Protein AF-A0A4Y7R8T6-F1 (afdb_monomer_lite)

Structure (mmCIF, N/CA/C/O backbone):
data_AF-A0A4Y7R8T6-F1
#
_entry.id   AF-A0A4Y7R8T6-F1
#
loop_
_atom_site.group_PDB
_atom_site.id
_atom_site.type_symbol
_atom_site.label_atom_id
_atom_site.label_alt_id
_atom_site.label_comp_id
_atom_site.label_asym_id
_atom_site.label_entity_id
_atom_site.label_seq_id
_atom_site.pdbx_PDB_ins_code
_atom_site.Cartn_x
_atom_site.Cartn_y
_atom_site.Cartn_z
_atom_site.occupancy
_atom_site.B_iso_or_equiv
_atom_site.auth_seq_id
_atom_site.auth_comp_id
_atom_site.auth_asym_id
_atom_site.auth_atom_id
_atom_site.pdbx_PDB_model_num
ATOM 1 N N . MET A 1 1 ? -15.861 9.115 8.436 1.00 82.81 1 MET A N 1
ATOM 2 C CA . MET A 1 1 ? -16.192 9.017 7.001 1.00 82.81 1 MET A CA 1
ATOM 3 C C . MET A 1 1 ? -15.462 7.809 6.440 1.00 82.81 1 MET A C 1
ATOM 5 O O . MET A 1 1 ? -14.318 7.620 6.826 1.00 82.81 1 MET A O 1
ATOM 9 N N . HIS A 1 2 ? -16.100 6.98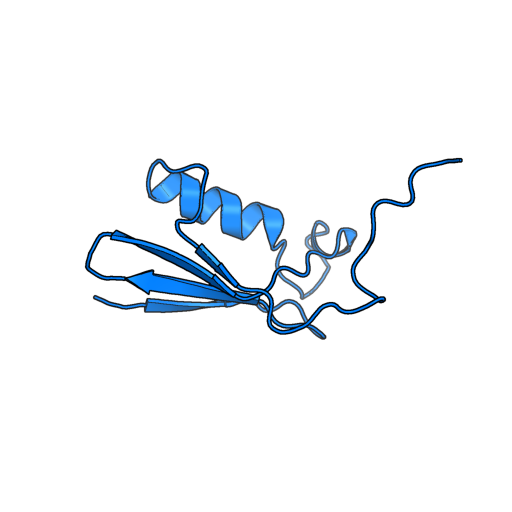8 5.605 1.00 94.94 2 HIS A N 1
ATOM 10 C CA . HIS A 1 2 ? -15.399 5.910 4.896 1.00 94.94 2 HIS A CA 1
ATOM 11 C C . HIS A 1 2 ? -14.695 6.494 3.670 1.00 94.94 2 HIS A C 1
ATOM 13 O O . HIS A 1 2 ? -15.269 7.359 3.004 1.00 94.94 2 HIS A O 1
ATOM 19 N N . LYS A 1 3 ? -13.474 6.048 3.379 1.00 96.62 3 LYS A N 1
ATOM 20 C CA . LYS A 1 3 ? -12.690 6.526 2.235 1.00 96.62 3 LYS A CA 1
ATOM 21 C C . LYS A 1 3 ? -12.073 5.344 1.505 1.00 96.62 3 LYS A C 1
ATOM 23 O O . LYS A 1 3 ? -11.562 4.429 2.136 1.00 96.62 3 LYS A O 1
ATOM 28 N N . ILE A 1 4 ? -12.111 5.394 0.178 1.00 97.69 4 ILE A N 1
ATOM 29 C CA . ILE A 1 4 ? -11.369 4.476 -0.684 1.00 97.69 4 ILE A CA 1
ATOM 30 C C . ILE A 1 4 ? -10.309 5.302 -1.406 1.00 97.69 4 ILE A C 1
ATOM 32 O O . ILE A 1 4 ? -10.626 6.339 -1.990 1.00 97.69 4 ILE A O 1
ATOM 36 N N . THR A 1 5 ? -9.058 4.860 -1.336 1.00 97.75 5 THR A N 1
ATOM 37 C CA . THR A 1 5 ? -7.918 5.494 -2.005 1.00 97.75 5 THR A CA 1
ATOM 38 C C . THR A 1 5 ? -7.372 4.534 -3.052 1.00 97.75 5 THR A C 1
ATOM 40 O O . THR A 1 5 ? -6.982 3.421 -2.710 1.00 97.75 5 THR A O 1
ATOM 43 N N . PHE A 1 6 ? -7.350 4.962 -4.313 1.00 97.00 6 PHE A N 1
ATOM 44 C CA . PHE A 1 6 ? -6.734 4.222 -5.415 1.00 97.00 6 PHE A CA 1
ATOM 45 C C . PHE A 1 6 ? -5.332 4.763 -5.674 1.00 97.00 6 PHE A C 1
ATOM 47 O O . PHE A 1 6 ? -5.153 5.980 -5.764 1.00 97.00 6 PHE A O 1
ATOM 54 N N . TYR A 1 7 ? -4.359 3.866 -5.815 1.00 96.62 7 TYR A N 1
ATOM 55 C CA . TYR A 1 7 ? -2.971 4.238 -6.059 1.00 96.62 7 TYR A CA 1
ATOM 56 C C . TYR A 1 7 ? -2.636 4.109 -7.552 1.00 96.62 7 TYR A C 1
ATOM 58 O O . TYR A 1 7 ? -2.831 3.038 -8.130 1.00 96.62 7 TYR A O 1
ATOM 66 N N . PRO A 1 8 ? -2.134 5.170 -8.211 1.00 94.69 8 PRO A N 1
ATOM 67 C CA . PRO A 1 8 ? -1.797 5.121 -9.629 1.00 94.69 8 PRO A CA 1
ATOM 68 C C . PRO A 1 8 ? -0.475 4.370 -9.842 1.00 94.69 8 PRO A C 1
ATOM 70 O O . PRO A 1 8 ? 0.598 4.967 -9.863 1.00 94.69 8 PRO A O 1
ATOM 73 N N . ILE A 1 9 ? -0.552 3.050 -10.009 1.00 93.69 9 ILE A N 1
ATOM 74 C CA . ILE A 1 9 ? 0.620 2.167 -10.178 1.00 93.69 9 ILE A CA 1
ATOM 75 C C . ILE A 1 9 ? 0.780 1.614 -11.603 1.00 93.69 9 ILE A C 1
ATOM 77 O O . ILE A 1 9 ? 1.677 0.819 -11.880 1.00 93.69 9 ILE A O 1
ATOM 81 N N . GLY A 1 10 ? -0.053 2.071 -12.541 1.00 90.12 10 GLY A N 1
ATOM 82 C CA . GLY A 1 10 ? -0.027 1.626 -13.933 1.00 90.12 10 GLY A CA 1
ATOM 83 C C . GLY A 1 10 ? -0.761 0.299 -14.122 1.00 90.12 10 GLY A C 1
ATOM 84 O O . GLY A 1 10 ? -1.959 0.227 -13.874 1.00 90.12 10 GLY A O 1
ATOM 85 N N . ASN A 1 11 ? -0.062 -0.729 -14.611 1.00 85.44 11 ASN A N 1
ATOM 86 C CA . ASN A 1 11 ? -0.637 -2.053 -14.862 1.00 85.44 11 ASN A CA 1
ATOM 87 C C . ASN A 1 11 ? -0.535 -2.944 -13.619 1.00 85.44 11 ASN A C 1
ATOM 89 O O . ASN A 1 11 ? 0.392 -3.742 -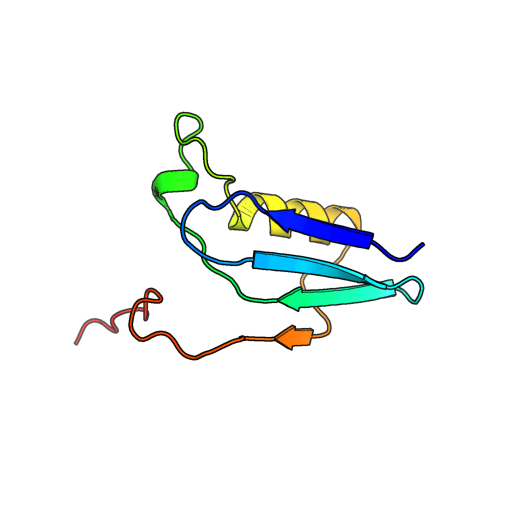13.529 1.00 85.44 11 ASN A O 1
ATOM 93 N N . ALA A 1 12 ? -1.456 -2.760 -12.679 1.00 89.50 12 ALA A N 1
ATOM 94 C CA . ALA A 1 12 ? -1.767 -3.626 -11.543 1.00 89.50 12 ALA A CA 1
ATOM 95 C C . ALA A 1 12 ? -2.840 -2.920 -10.699 1.00 89.50 12 ALA A C 1
ATOM 97 O O . ALA A 1 12 ? -3.151 -1.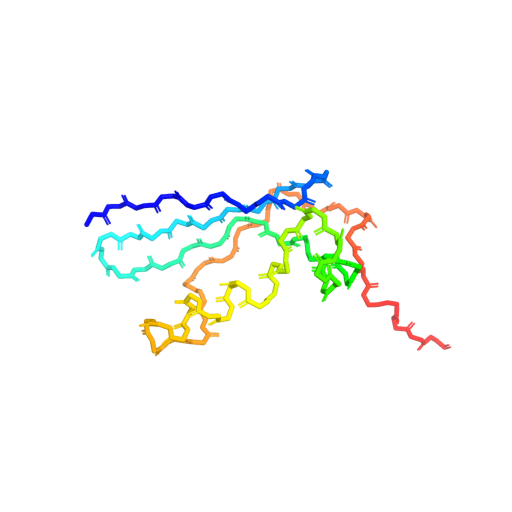751 -10.940 1.00 89.50 12 ALA A O 1
ATOM 98 N N . ASP A 1 13 ? -3.337 -3.603 -9.674 1.00 90.94 13 ASP A N 1
ATOM 99 C CA . ASP A 1 13 ? -4.293 -3.039 -8.733 1.00 90.94 13 ASP A CA 1
ATOM 100 C C . ASP A 1 13 ? -3.653 -2.826 -7.356 1.00 90.94 13 ASP A C 1
ATOM 102 O O . ASP A 1 13 ? -2.864 -3.637 -6.867 1.00 90.94 13 ASP A O 1
ATOM 106 N N . CYS A 1 14 ? -3.982 -1.695 -6.734 1.00 96.06 14 CYS A N 1
ATOM 107 C CA . CYS A 1 14 ? -3.808 -1.478 -5.306 1.00 96.06 14 CYS A CA 1
ATOM 108 C C . CYS A 1 14 ? -4.773 -0.386 -4.845 1.00 96.06 14 CYS A C 1
ATOM 110 O O . CYS A 1 14 ? -4.779 0.735 -5.373 1.00 96.06 14 CYS A O 1
ATOM 112 N N . CYS A 1 15 ? -5.588 -0.694 -3.842 1.00 97.38 15 CYS A N 1
ATOM 113 C CA . CYS A 1 15 ? -6.409 0.308 -3.184 1.00 97.38 15 CYS A CA 1
ATOM 114 C C . CYS A 1 15 ? -6.492 0.065 -1.681 1.00 97.38 15 CYS A C 1
ATOM 116 O O . CYS A 1 15 ? -6.335 -1.047 -1.181 1.00 97.38 15 CYS A O 1
ATOM 118 N N . LYS A 1 16 ? -6.746 1.143 -0.948 1.00 97.75 16 LYS A N 1
ATOM 119 C CA . LYS A 1 16 ? -6.923 1.118 0.500 1.00 97.75 16 LYS A CA 1
ATOM 120 C C . LYS A 1 16 ? -8.328 1.571 0.852 1.00 97.75 16 LYS A C 1
ATOM 122 O O . LYS A 1 16 ? -8.830 2.538 0.278 1.00 97.75 16 LYS A O 1
ATOM 127 N N . ILE A 1 17 ? -8.925 0.915 1.838 1.00 97.94 17 ILE A N 1
ATOM 128 C CA . ILE A 1 17 ? -10.197 1.307 2.435 1.00 97.94 17 ILE A CA 1
ATOM 129 C C . ILE A 1 17 ? -9.952 1.722 3.885 1.00 97.94 17 ILE A C 1
ATOM 131 O O . ILE A 1 17 ? -9.538 0.907 4.706 1.00 97.94 17 ILE A O 1
ATOM 135 N N . ASP A 1 18 ? -10.252 2.980 4.204 1.00 97.31 18 ASP A N 1
ATOM 136 C CA . ASP A 1 18 ? -10.326 3.479 5.576 1.00 97.31 18 ASP A CA 1
ATOM 137 C C . ASP A 1 18 ? -11.782 3.404 6.055 1.00 97.31 18 ASP A C 1
ATOM 139 O O . ASP A 1 18 ? -12.686 4.026 5.476 1.00 97.31 18 ASP A O 1
ATOM 143 N N . LEU A 1 19 ? -12.028 2.639 7.119 1.00 96.81 19 LEU A N 1
ATOM 144 C CA . LEU A 1 19 ? -13.339 2.547 7.748 1.00 96.81 19 LEU A CA 1
ATOM 145 C C . LEU A 1 19 ? -13.491 3.591 8.854 1.00 96.81 19 LEU A C 1
ATOM 147 O O . LEU A 1 19 ? -12.552 3.915 9.573 1.00 96.81 19 LEU A O 1
ATOM 151 N N . HIS A 1 20 ? -14.716 4.086 9.042 1.00 95.25 20 HIS A N 1
ATOM 152 C CA . HIS A 1 20 ? -15.019 5.051 10.102 1.00 95.25 20 HIS A CA 1
ATOM 153 C C . HIS A 1 20 ? -14.675 4.541 11.512 1.00 95.25 20 HIS A C 1
ATOM 155 O O . HIS A 1 20 ? -14.340 5.335 12.382 1.00 95.25 20 HIS A O 1
ATOM 161 N N . SER A 1 21 ? -14.742 3.230 11.731 1.00 94.19 21 SER A N 1
ATOM 162 C CA . SER A 1 21 ? -14.376 2.563 12.984 1.00 94.19 21 SER A CA 1
ATOM 163 C C . SER A 1 21 ? -12.862 2.425 13.196 1.00 94.19 21 SER A C 1
ATOM 165 O O . SER A 1 21 ? -12.438 1.795 14.158 1.00 94.19 21 SER A O 1
ATOM 167 N N . GLY A 1 22 ? -12.049 3.023 12.324 1.00 94.38 22 GLY A N 1
ATOM 168 C CA . GLY A 1 22 ? -10.600 3.085 12.449 1.00 94.38 22 GLY A CA 1
ATOM 169 C C . GLY A 1 22 ? -9.867 2.002 11.671 1.00 94.38 22 GLY A C 1
ATO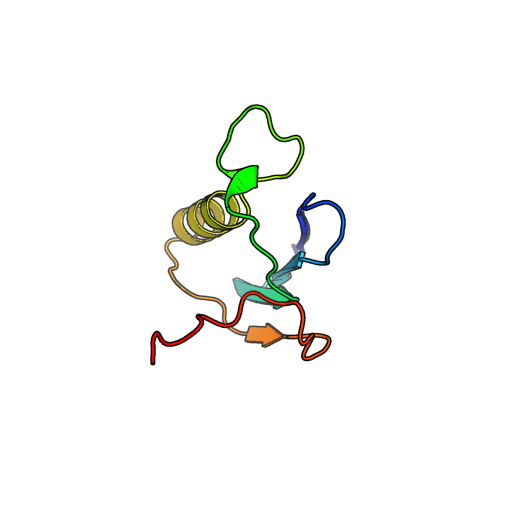M 170 O O . GLY A 1 22 ? -8.707 2.227 11.345 1.00 94.38 22 GLY A O 1
ATOM 171 N N . GLN A 1 23 ? -10.504 0.880 11.312 1.00 96.69 23 GLN A N 1
ATOM 172 C CA . GLN A 1 23 ? -9.810 -0.182 10.579 1.00 96.69 23 GLN A CA 1
ATOM 173 C C . GLN A 1 23 ? -9.349 0.286 9.197 1.00 96.69 23 GLN A C 1
ATOM 175 O O . GLN A 1 23 ? -10.065 1.015 8.499 1.00 96.69 23 GLN A O 1
ATOM 180 N N . LYS A 1 24 ? -8.174 -0.190 8.791 1.00 97.69 24 LYS A N 1
ATOM 181 C CA . LYS A 1 24 ? -7.619 -0.016 7.452 1.00 97.69 24 LYS A CA 1
ATOM 182 C C . LYS A 1 24 ? -7.503 -1.367 6.763 1.00 97.69 24 LYS A C 1
ATOM 184 O O . LYS A 1 24 ? -6.926 -2.308 7.302 1.00 97.69 24 LYS A O 1
ATOM 189 N N . LEU A 1 25 ? -8.018 -1.437 5.543 1.00 98.12 25 LEU A N 1
ATOM 190 C CA . LEU A 1 25 ? -7.905 -2.608 4.686 1.00 98.12 25 LEU A CA 1
ATOM 191 C C . LEU A 1 25 ? -7.083 -2.245 3.456 1.00 98.12 25 LEU A C 1
ATOM 193 O O . LEU A 1 25 ? -7.315 -1.197 2.851 1.00 98.12 25 LEU A O 1
ATOM 197 N N . LEU A 1 26 ? -6.172 -3.129 3.067 1.00 98.06 26 LEU A N 1
ATOM 198 C CA . LEU A 1 26 ? -5.421 -3.026 1.822 1.00 98.06 26 LEU A CA 1
ATOM 199 C C . LEU A 1 26 ? -5.877 -4.128 0.864 1.00 98.06 26 LEU A C 1
ATOM 201 O O . LEU A 1 26 ? -5.927 -5.299 1.239 1.00 98.06 26 LEU A O 1
ATOM 205 N N . PHE A 1 27 ? -6.214 -3.751 -0.362 1.00 97.00 27 PHE A N 1
ATOM 206 C CA . PHE A 1 27 ? -6.537 -4.668 -1.447 1.00 97.00 27 PHE A CA 1
ATOM 207 C C . PHE A 1 27 ? -5.413 -4.638 -2.466 1.00 97.00 27 PHE A C 1
ATOM 209 O O . PHE A 1 27 ? -5.154 -3.592 -3.063 1.00 97.00 27 PHE A O 1
ATOM 216 N N . ASP A 1 28 ? -4.791 -5.801 -2.646 1.00 94.81 28 ASP A N 1
ATOM 217 C CA . ASP A 1 28 ? -3.605 -6.035 -3.460 1.00 94.81 28 ASP A CA 1
ATOM 218 C C . ASP A 1 28 ? -2.400 -5.150 -3.092 1.00 94.81 28 ASP A C 1
ATOM 220 O O . ASP A 1 28 ? -2.483 -4.144 -2.383 1.00 94.81 28 ASP A O 1
ATOM 224 N N . PHE A 1 29 ? -1.217 -5.572 -3.528 1.00 93.25 29 PHE A N 1
ATOM 225 C CA . PHE A 1 29 ? 0.010 -4.808 -3.339 1.00 93.25 29 PHE A CA 1
ATOM 226 C C . PHE A 1 29 ? 0.998 -5.136 -4.455 1.00 93.25 29 PHE A C 1
ATOM 228 O O . PHE A 1 29 ? 1.562 -6.231 -4.503 1.00 93.25 29 PHE A O 1
ATOM 235 N N . ALA A 1 30 ? 1.222 -4.168 -5.339 1.00 91.44 30 ALA A N 1
ATOM 236 C CA . ALA A 1 30 ? 2.097 -4.305 -6.496 1.00 91.44 30 ALA A CA 1
ATOM 237 C C . ALA A 1 30 ? 3.056 -3.111 -6.580 1.00 91.44 30 ALA A C 1
ATOM 239 O O . ALA A 1 30 ? 2.874 -2.183 -7.367 1.00 91.44 30 ALA A O 1
ATOM 240 N N . HIS A 1 31 ? 4.084 -3.127 -5.728 1.00 92.62 31 HIS A N 1
ATOM 241 C CA . HIS A 1 31 ? 5.140 -2.114 -5.755 1.00 92.62 31 HIS A CA 1
ATOM 242 C C . HIS A 1 31 ? 6.159 -2.404 -6.859 1.00 92.62 31 HIS A C 1
ATOM 244 O O . HIS A 1 31 ? 6.685 -3.516 -6.959 1.00 92.62 31 HIS A O 1
ATOM 250 N N . TYR A 1 32 ? 6.478 -1.380 -7.647 1.00 91.00 32 TYR A N 1
ATOM 251 C CA . TYR A 1 32 ? 7.531 -1.417 -8.655 1.00 91.00 32 TYR A CA 1
ATOM 252 C C . TYR A 1 32 ? 8.698 -0.560 -8.173 1.00 91.00 32 TYR A C 1
ATOM 254 O O . TYR A 1 32 ? 8.538 0.642 -8.028 1.00 91.00 32 TYR A O 1
ATOM 262 N N . THR A 1 33 ? 9.890 -1.134 -8.006 1.00 92.44 33 THR A N 1
ATOM 263 C CA . THR A 1 33 ? 11.073 -0.381 -7.530 1.00 92.44 33 THR A CA 1
ATOM 264 C C . THR A 1 33 ? 11.475 0.768 -8.456 1.00 92.44 33 THR A C 1
ATOM 266 O O . THR A 1 33 ? 12.074 1.735 -8.021 1.00 92.44 33 THR A O 1
ATOM 269 N N . VAL A 1 34 ? 11.141 0.686 -9.747 1.00 93.12 34 VAL A N 1
ATOM 270 C CA . VAL A 1 34 ? 11.347 1.785 -10.708 1.00 93.12 34 VAL A CA 1
ATOM 271 C C . VAL A 1 34 ? 10.447 2.998 -10.426 1.00 93.12 34 VAL A C 1
ATOM 273 O O . VAL A 1 34 ? 10.786 4.097 -10.835 1.00 93.12 34 VAL A O 1
ATOM 276 N N . ALA A 1 35 ? 9.341 2.819 -9.698 1.00 94.56 35 ALA A N 1
ATOM 277 C CA . ALA A 1 35 ? 8.474 3.913 -9.265 1.00 94.56 35 ALA A CA 1
ATOM 278 C C . ALA A 1 35 ? 9.025 4.684 -8.048 1.00 94.56 35 ALA A C 1
ATOM 280 O O . ALA A 1 35 ? 8.394 5.635 -7.611 1.00 94.56 35 ALA A O 1
ATOM 281 N N . GLU A 1 36 ? 10.180 4.282 -7.503 1.00 95.25 36 GLU A N 1
ATOM 282 C CA . GLU A 1 36 ? 10.924 5.059 -6.495 1.00 95.25 36 GLU A CA 1
ATOM 283 C C . GLU A 1 36 ? 11.724 6.213 -7.140 1.00 95.25 36 GLU A C 1
ATOM 285 O O . GLU A 1 36 ? 12.275 7.057 -6.440 1.00 95.25 36 GLU A O 1
ATOM 290 N N . ASP A 1 37 ? 11.820 6.252 -8.476 1.00 94.69 37 ASP A N 1
ATOM 291 C CA . ASP A 1 37 ? 12.379 7.378 -9.230 1.00 94.69 37 ASP A CA 1
ATOM 292 C C . ASP A 1 37 ? 11.285 8.425 -9.487 1.00 94.69 37 ASP A C 1
ATOM 294 O O . ASP A 1 37 ? 10.275 8.123 -10.125 1.00 94.69 37 ASP A O 1
ATOM 298 N N . ASP A 1 38 ? 11.522 9.670 -9.065 1.00 92.50 38 ASP A N 1
ATOM 299 C CA . ASP A 1 38 ? 10.609 10.811 -9.240 1.00 92.50 38 ASP A CA 1
ATOM 300 C C . ASP A 1 38 ? 10.246 11.111 -10.711 1.00 92.50 38 ASP A C 1
ATOM 302 O O . ASP A 1 38 ? 9.306 11.862 -10.987 1.00 92.50 38 ASP A O 1
ATOM 306 N N . ASN A 1 39 ? 10.988 10.563 -11.680 1.00 95.38 39 ASN A N 1
ATOM 307 C CA . ASN A 1 39 ? 10.681 10.691 -13.106 1.00 95.38 39 ASN A CA 1
ATOM 308 C C . ASN A 1 39 ? 9.690 9.631 -13.619 1.00 95.38 39 ASN A C 1
ATOM 310 O O . ASN A 1 39 ? 9.175 9.771 -14.737 1.00 95.38 39 ASN A O 1
ATOM 314 N N . ASP A 1 40 ? 9.420 8.568 -12.854 1.00 94.81 40 ASP A N 1
ATOM 315 C CA . ASP A 1 40 ? 8.351 7.626 -13.175 1.00 94.81 40 ASP A CA 1
ATOM 316 C C . ASP A 1 40 ? 6.987 8.265 -12.875 1.00 94.81 40 ASP A C 1
ATOM 318 O O . ASP A 1 40 ? 6.810 9.059 -11.957 1.00 94.81 40 ASP A O 1
ATOM 322 N N . LYS A 1 41 ? 5.983 7.944 -13.693 1.00 94.25 41 LYS A N 1
ATOM 323 C CA . LYS A 1 41 ? 4.630 8.503 -13.529 1.00 94.25 41 LYS A CA 1
ATOM 324 C C . LYS A 1 41 ? 3.814 7.766 -12.472 1.00 94.25 41 LYS A C 1
ATOM 326 O O . LYS A 1 41 ? 2.736 8.235 -12.105 1.00 94.25 41 LYS A O 1
ATOM 331 N N . ARG A 1 42 ? 4.251 6.571 -12.084 1.00 95.44 42 ARG A N 1
ATOM 332 C CA . ARG A 1 42 ? 3.608 5.753 -11.060 1.00 95.44 42 ARG A CA 1
ATOM 333 C C . ARG A 1 42 ? 3.999 6.266 -9.686 1.00 95.44 42 ARG A C 1
ATOM 335 O O . ARG A 1 42 ? 5.080 6.805 -9.505 1.00 95.44 42 ARG A O 1
ATOM 342 N N . VAL A 1 43 ? 3.115 6.065 -8.719 1.00 95.81 43 VAL A N 1
ATOM 343 C CA . VAL A 1 43 ? 3.419 6.391 -7.326 1.00 95.81 43 VAL A CA 1
ATOM 344 C C . VAL A 1 43 ? 4.441 5.406 -6.754 1.00 95.81 43 VAL A C 1
ATOM 346 O O . VAL A 1 43 ? 4.320 4.197 -6.982 1.00 95.81 43 VAL A O 1
ATOM 349 N N . ASP A 1 44 ? 5.384 5.904 -5.951 1.00 96.56 44 ASP A N 1
ATOM 350 C CA . ASP A 1 44 ? 6.110 5.076 -4.987 1.00 96.56 44 ASP A CA 1
ATOM 351 C C . ASP A 1 44 ? 5.101 4.540 -3.962 1.00 96.56 44 ASP A C 1
ATOM 353 O O . ASP A 1 44 ? 4.756 5.181 -2.963 1.00 96.56 44 ASP A O 1
ATOM 357 N N . LEU A 1 45 ? 4.561 3.359 -4.260 1.00 96.62 45 LEU A N 1
ATOM 358 C CA . LEU A 1 45 ? 3.487 2.755 -3.487 1.00 96.62 45 LEU A CA 1
ATOM 359 C C . LEU A 1 45 ? 3.938 2.449 -2.055 1.00 96.62 45 LEU A C 1
ATOM 361 O O . LEU A 1 45 ? 3.162 2.607 -1.111 1.00 96.62 45 LEU A O 1
ATOM 365 N N . ALA A 1 46 ? 5.185 2.005 -1.887 1.00 96.19 46 ALA A N 1
ATOM 366 C CA . ALA A 1 46 ? 5.716 1.634 -0.587 1.00 96.19 46 ALA A CA 1
ATOM 367 C C . ALA A 1 46 ? 5.916 2.861 0.313 1.00 96.19 46 ALA A C 1
ATOM 369 O O . ALA A 1 46 ? 5.603 2.780 1.502 1.00 96.19 46 ALA A O 1
ATOM 370 N N . ALA A 1 47 ? 6.406 3.982 -0.225 1.00 97.06 47 ALA A N 1
ATOM 371 C CA . ALA A 1 47 ? 6.495 5.238 0.518 1.00 97.06 47 ALA A CA 1
ATOM 372 C C . ALA A 1 47 ? 5.102 5.786 0.862 1.00 97.06 47 ALA A C 1
ATOM 374 O O . ALA A 1 47 ? 4.814 6.013 2.035 1.00 97.06 47 ALA A O 1
ATOM 375 N N . ALA A 1 48 ? 4.199 5.876 -0.121 1.00 96.88 48 ALA A N 1
ATOM 376 C CA . ALA A 1 48 ? 2.855 6.424 0.076 1.00 96.88 48 ALA A CA 1
ATOM 377 C C . ALA A 1 48 ? 2.034 5.657 1.130 1.00 96.88 48 ALA A C 1
ATOM 379 O O . ALA A 1 48 ? 1.287 6.254 1.904 1.00 96.88 48 ALA A O 1
ATOM 380 N N . ILE A 1 49 ? 2.164 4.326 1.180 1.00 96.88 49 ILE A N 1
ATOM 381 C CA . ILE A 1 49 ? 1.510 3.506 2.208 1.00 96.88 49 ILE A CA 1
ATOM 382 C C . ILE A 1 49 ? 2.130 3.734 3.590 1.00 96.88 49 ILE A C 1
ATOM 384 O O . ILE A 1 49 ? 1.391 3.817 4.570 1.00 96.88 49 ILE A O 1
ATOM 388 N N . ARG A 1 50 ? 3.462 3.837 3.690 1.00 96.81 50 ARG A N 1
ATOM 389 C CA . ARG A 1 50 ? 4.132 4.095 4.974 1.00 96.81 50 ARG A CA 1
ATOM 390 C C . ARG A 1 50 ? 3.750 5.456 5.536 1.00 96.81 50 ARG A C 1
ATOM 392 O O . ARG A 1 50 ? 3.347 5.515 6.689 1.00 96.81 50 ARG A O 1
ATOM 399 N N . GLU A 1 51 ? 3.788 6.503 4.716 1.00 97.25 51 GLU A N 1
ATOM 400 C CA . GLU A 1 51 ? 3.380 7.853 5.120 1.00 97.25 51 GLU A CA 1
ATOM 401 C C . GLU A 1 51 ? 1.925 7.886 5.613 1.00 97.25 51 GLU A C 1
ATOM 403 O O . GLU A 1 51 ? 1.623 8.520 6.622 1.00 97.25 51 GLU A O 1
ATOM 408 N N . ASP A 1 52 ? 1.017 7.162 4.949 1.00 95.56 52 ASP A N 1
ATOM 409 C CA . ASP A 1 52 ? -0.386 7.077 5.367 1.00 95.56 52 ASP A CA 1
ATOM 410 C C . ASP A 1 52 ? -0.574 6.348 6.707 1.00 95.56 52 ASP A C 1
ATOM 412 O O . ASP A 1 52 ? -1.388 6.762 7.535 1.00 95.56 52 ASP A O 1
ATOM 416 N N . LEU A 1 53 ? 0.173 5.266 6.938 1.00 96.62 53 LEU A N 1
ATOM 417 C CA . LEU A 1 53 ? 0.148 4.548 8.211 1.00 96.62 53 LEU A CA 1
ATOM 418 C C . LEU A 1 53 ? 0.756 5.393 9.338 1.00 96.62 53 LEU A C 1
ATOM 420 O O . LEU A 1 53 ? 0.170 5.476 10.419 1.00 96.62 53 LEU A O 1
ATOM 424 N N . GLU A 1 54 ? 1.874 6.071 9.076 1.00 97.25 54 GLU A N 1
ATOM 425 C CA . GLU A 1 54 ? 2.543 6.967 10.023 1.00 97.25 54 GLU A CA 1
ATOM 426 C C . GLU A 1 54 ? 1.663 8.159 10.412 1.00 97.25 54 GLU A C 1
ATOM 428 O O . GLU A 1 54 ? 1.598 8.506 11.594 1.00 97.25 54 GLU A O 1
ATOM 433 N N . ALA A 1 55 ? 0.918 8.733 9.460 1.00 95.25 55 ALA A N 1
ATOM 434 C CA . ALA A 1 55 ? -0.052 9.797 9.726 1.00 95.25 55 ALA A CA 1
ATOM 435 C C . ALA A 1 55 ? -1.126 9.380 10.750 1.00 95.25 55 ALA A C 1
ATOM 437 O O . ALA A 1 55 ? -1.603 10.213 11.522 1.00 95.25 55 ALA A O 1
ATOM 438 N N . ASP A 1 56 ? -1.442 8.084 10.811 1.00 94.25 56 ASP A N 1
ATOM 439 C CA . ASP A 1 56 ? -2.363 7.490 11.781 1.00 94.25 56 ASP A CA 1
ATOM 440 C C . ASP A 1 56 ? -1.649 6.809 12.966 1.00 94.25 56 ASP A C 1
ATOM 442 O O . ASP A 1 56 ? -2.293 6.108 13.748 1.00 94.25 56 ASP A O 1
ATOM 446 N N . SER A 1 57 ? -0.333 7.002 13.127 1.00 96.38 57 SER A N 1
ATOM 447 C CA . SER A 1 57 ? 0.494 6.351 14.160 1.00 96.38 57 SER A CA 1
ATOM 448 C C . SER A 1 57 ? 0.382 4.818 14.162 1.00 96.38 57 SER A C 1
ATOM 450 O O . SER A 1 57 ? 0.316 4.184 15.218 1.00 96.38 57 SER A O 1
ATOM 452 N N . ARG A 1 58 ? 0.341 4.217 12.971 1.00 95.56 58 ARG A N 1
ATOM 453 C CA . ARG A 1 58 ? 0.223 2.773 12.744 1.00 95.56 58 ARG A CA 1
ATOM 454 C C . ARG A 1 58 ? 1.388 2.231 11.936 1.00 95.56 58 ARG A C 1
ATOM 456 O O . ARG A 1 58 ? 2.086 2.968 11.250 1.00 95.56 58 ARG A O 1
ATOM 463 N N . THR A 1 59 ? 1.579 0.918 12.009 1.00 96.81 59 THR A N 1
ATOM 464 C CA . THR A 1 59 ? 2.595 0.196 11.228 1.00 96.81 59 THR A CA 1
ATOM 465 C C . THR A 1 59 ? 2.016 -0.993 10.460 1.00 96.81 59 THR A C 1
ATOM 467 O O . THR A 1 59 ? 2.758 -1.719 9.799 1.00 96.81 59 THR A O 1
ATOM 470 N N . ASP A 1 60 ? 0.697 -1.185 10.519 1.00 97.00 60 ASP A N 1
ATOM 471 C CA . ASP A 1 60 ? 0.001 -2.360 10.011 1.00 97.00 60 ASP A CA 1
ATOM 472 C C . ASP A 1 60 ? -1.392 -2.035 9.442 1.00 97.00 60 ASP A C 1
ATOM 474 O O . ASP A 1 60 ? -1.959 -0.959 9.654 1.00 97.00 60 ASP A O 1
ATOM 478 N N . PHE A 1 61 ? -1.922 -3.003 8.695 1.00 97.94 61 PHE A N 1
ATOM 479 C CA . PHE A 1 61 ? -3.302 -3.044 8.223 1.00 97.94 61 PHE A CA 1
ATOM 480 C C . PHE A 1 61 ? -4.042 -4.160 8.955 1.00 97.94 61 PHE A C 1
ATOM 482 O O . PHE A 1 61 ? -3.496 -5.252 9.119 1.00 97.94 61 PHE A O 1
ATOM 489 N N . ASP A 1 62 ? -5.311 -3.929 9.292 1.00 98.06 62 ASP A N 1
ATOM 490 C CA . ASP A 1 62 ? -6.159 -4.941 9.926 1.00 98.06 62 ASP A CA 1
ATOM 491 C C . ASP A 1 62 ? -6.391 -6.145 9.001 1.00 98.06 62 ASP A C 1
ATOM 493 O O . ASP A 1 62 ? -6.480 -7.289 9.448 1.00 98.06 62 ASP A O 1
ATOM 497 N N . VAL A 1 63 ? -6.507 -5.885 7.694 1.00 98.00 63 VAL A N 1
ATOM 498 C CA . VAL A 1 63 ? -6.682 -6.911 6.663 1.00 98.00 63 VAL A CA 1
ATOM 499 C C . VAL A 1 63 ? -5.901 -6.529 5.415 1.00 98.00 63 VAL A C 1
ATOM 501 O O . VAL A 1 63 ? -5.993 -5.399 4.931 1.00 98.00 63 VAL A O 1
ATOM 504 N N . VAL A 1 64 ? -5.205 -7.513 4.847 1.00 97.06 64 VAL A N 1
ATOM 505 C CA . VAL A 1 64 ? -4.693 -7.456 3.477 1.00 97.06 64 VAL A CA 1
ATOM 506 C C . VAL A 1 64 ? -5.401 -8.532 2.664 1.00 97.06 64 VAL A C 1
ATOM 508 O O . VAL A 1 64 ? -5.332 -9.716 2.997 1.00 97.06 64 VAL A O 1
ATOM 511 N N . ALA A 1 65 ? -6.112 -8.116 1.623 1.00 96.00 65 ALA A N 1
ATOM 512 C CA . ALA A 1 65 ? -6.830 -8.998 0.720 1.00 96.00 65 ALA A CA 1
ATOM 513 C C . ALA A 1 65 ? -6.096 -9.062 -0.620 1.00 96.00 65 ALA A C 1
ATOM 515 O O . ALA A 1 65 ? -5.848 -8.031 -1.237 1.00 96.00 65 ALA A O 1
ATOM 516 N N . PHE A 1 66 ? -5.777 -10.273 -1.073 1.00 93.38 66 PHE A N 1
ATOM 517 C CA . PHE A 1 66 ? -5.209 -10.508 -2.398 1.00 93.38 66 PHE A CA 1
ATOM 518 C C . PHE A 1 66 ? -6.306 -11.025 -3.325 1.00 93.38 66 PHE A C 1
ATOM 520 O O . PHE A 1 66 ? -6.964 -12.015 -2.997 1.00 93.38 66 PHE A O 1
ATOM 527 N N . SER A 1 67 ? -6.520 -10.360 -4.459 1.00 90.44 67 SER A N 1
ATOM 528 C CA . SER A 1 67 ? -7.562 -10.725 -5.426 1.00 90.44 67 SER A CA 1
ATOM 529 C C . SER A 1 67 ? -7.268 -12.066 -6.099 1.00 90.44 67 SER A C 1
ATOM 531 O O . SER A 1 67 ? -8.174 -12.871 -6.320 1.00 90.44 67 SER A O 1
ATOM 533 N N . HIS A 1 68 ? -5.995 -12.327 -6.388 1.00 86.44 68 HIS A N 1
ATOM 534 C CA . HIS A 1 68 ? -5.502 -13.584 -6.929 1.00 86.44 68 HIS A CA 1
ATOM 535 C C . HIS A 1 68 ? -4.008 -13.755 -6.635 1.00 86.44 68 HIS A C 1
ATOM 537 O O . HIS A 1 68 ? -3.286 -12.797 -6.362 1.00 86.44 68 HIS A O 1
ATOM 543 N N . ALA A 1 69 ? -3.536 -15.000 -6.691 1.00 79.25 69 ALA A N 1
ATOM 544 C CA . ALA A 1 69 ? -2.110 -15.292 -6.684 1.00 79.25 69 ALA A CA 1
ATOM 545 C C . ALA A 1 69 ? -1.596 -15.215 -8.124 1.00 79.25 69 ALA A C 1
ATOM 547 O O . ALA A 1 69 ? -1.764 -16.164 -8.888 1.00 79.25 69 ALA A O 1
ATOM 548 N N . ASP A 1 70 ? -1.010 -14.081 -8.495 1.00 66.38 70 ASP A N 1
ATOM 549 C CA . ASP A 1 70 ? -0.336 -13.946 -9.782 1.00 66.38 70 ASP A CA 1
ATOM 550 C C . ASP A 1 70 ? 1.085 -14.531 -9.694 1.00 66.38 70 ASP A C 1
ATOM 552 O O . ASP A 1 70 ? 1.845 -14.235 -8.765 1.00 66.38 70 ASP A O 1
ATOM 556 N N . ASP A 1 71 ? 1.475 -15.355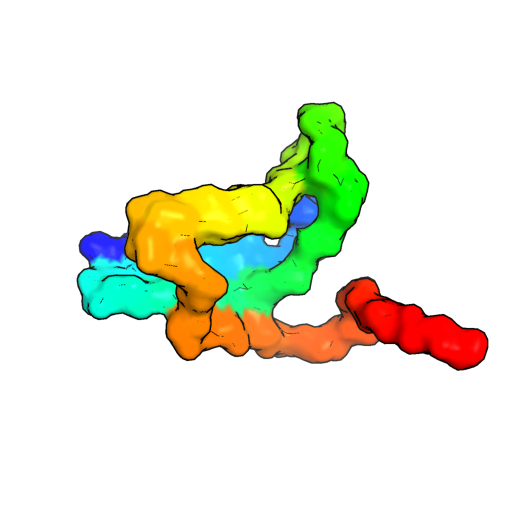 -10.667 1.00 61.94 71 ASP A N 1
ATOM 557 C CA . ASP A 1 71 ? 2.849 -15.866 -10.768 1.00 61.94 71 ASP A CA 1
ATOM 558 C C . ASP A 1 71 ? 3.846 -14.764 -11.179 1.00 61.94 71 ASP A C 1
ATOM 560 O O . ASP A 1 71 ? 5.061 -14.956 -11.063 1.00 61.94 71 ASP A O 1
ATOM 564 N N . GLY A 1 72 ? 3.339 -13.604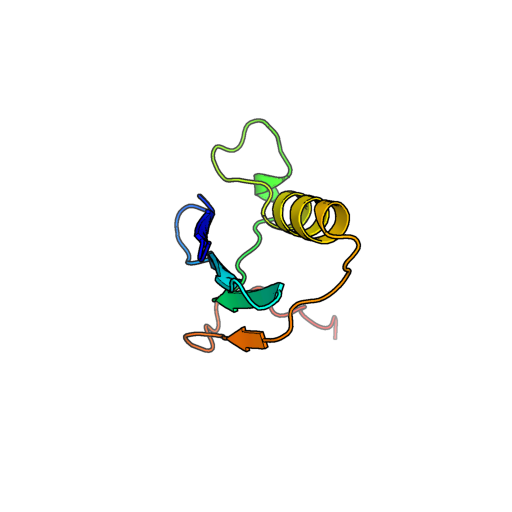 -11.620 1.00 53.47 72 GLY A N 1
ATOM 565 C CA . GLY A 1 72 ? 4.107 -12.415 -11.993 1.00 53.47 72 GLY A CA 1
ATOM 566 C C . GLY A 1 72 ? 4.468 -11.459 -10.849 1.00 53.47 72 GLY A C 1
ATOM 567 O O . GLY A 1 72 ? 5.337 -10.604 -11.040 1.00 53.47 72 GLY A O 1
ATOM 568 N N . ALA A 1 73 ? 3.873 -11.592 -9.656 1.00 47.50 73 ALA A N 1
ATOM 569 C CA . ALA A 1 73 ? 4.324 -10.828 -8.492 1.00 47.50 73 ALA A CA 1
ATOM 570 C C . ALA A 1 73 ? 5.790 -11.198 -8.196 1.00 47.50 73 ALA A C 1
ATOM 572 O O . ALA A 1 73 ? 6.137 -12.380 -8.303 1.00 47.50 73 ALA A O 1
ATOM 573 N N . PRO A 1 74 ? 6.677 -10.249 -7.832 1.00 43.81 74 PRO A N 1
ATOM 574 C CA . PRO A 1 74 ? 8.078 -10.544 -7.575 1.00 43.81 74 PRO A CA 1
ATOM 575 C C . PRO A 1 74 ? 8.173 -11.441 -6.341 1.00 43.81 74 PRO A C 1
ATOM 577 O O . PRO A 1 74 ? 8.355 -10.994 -5.209 1.00 43.81 74 PRO A O 1
ATOM 580 N N . ARG A 1 75 ? 8.074 -12.756 -6.554 1.00 47.72 75 ARG A N 1
ATOM 581 C CA . ARG A 1 75 ? 8.516 -13.743 -5.586 1.00 47.72 75 ARG A CA 1
ATOM 582 C C . ARG A 1 75 ? 9.965 -13.372 -5.332 1.00 47.72 75 ARG A C 1
ATOM 584 O O . ARG A 1 75 ? 10.758 -13.344 -6.276 1.00 47.72 75 ARG A O 1
ATOM 591 N N . ARG A 1 76 ? 10.323 -13.075 -4.077 1.00 47.53 76 ARG A N 1
ATOM 592 C CA . ARG A 1 76 ? 11.724 -13.110 -3.647 1.00 47.53 76 ARG A CA 1
ATOM 593 C C . ARG A 1 76 ? 12.267 -14.439 -4.159 1.00 47.53 76 ARG A C 1
ATOM 595 O O . ARG A 1 76 ? 11.963 -15.483 -3.583 1.00 47.53 76 ARG A O 1
ATOM 602 N N . ARG A 1 77 ? 13.009 -14.417 -5.269 1.00 42.81 77 ARG A N 1
ATOM 603 C CA . ARG A 1 77 ? 13.789 -15.565 -5.704 1.00 42.81 77 ARG A CA 1
ATOM 604 C C . ARG A 1 77 ? 14.741 -15.789 -4.544 1.00 42.81 77 ARG A C 1
ATOM 606 O O . ARG A 1 77 ? 15.656 -14.998 -4.335 1.00 42.81 77 ARG A O 1
ATOM 613 N N . ARG A 1 78 ? 14.456 -16.793 -3.711 1.00 41.50 78 ARG A N 1
ATOM 614 C CA . ARG A 1 78 ? 15.471 -17.323 -2.810 1.00 41.50 78 ARG A CA 1
ATOM 615 C C . ARG A 1 78 ? 16.612 -17.713 -3.736 1.00 41.50 78 ARG A C 1
ATOM 617 O O . ARG A 1 78 ? 16.407 -18.540 -4.621 1.00 41.50 78 ARG A O 1
ATOM 624 N N . ALA A 1 79 ? 17.742 -17.026 -3.598 1.00 44.00 79 ALA A N 1
ATOM 625 C CA . ALA A 1 79 ? 18.982 -17.478 -4.194 1.00 44.00 79 ALA A CA 1
ATOM 626 C C . ALA A 1 79 ? 19.183 -18.917 -3.705 1.00 44.00 79 ALA A C 1
ATOM 628 O O . ALA A 1 79 ? 19.223 -19.153 -2.494 1.00 44.00 79 ALA A O 1
ATOM 629 N N . ALA A 1 80 ? 19.130 -19.852 -4.650 1.00 40.41 80 ALA A N 1
ATOM 630 C CA . ALA A 1 80 ? 19.628 -21.202 -4.462 1.00 40.41 80 ALA A CA 1
ATOM 631 C C . ALA A 1 80 ? 21.148 -21.174 -4.628 1.00 40.41 80 ALA A C 1
ATOM 633 O O . ALA A 1 80 ? 21.615 -20.367 -5.468 1.00 40.41 80 ALA A O 1
#

pLDDT: mean 88.45, std 16.44, range [40.41, 98.12]

Radius of gyration: 13.73 Å; chains: 1; bounding box: 36×32×29 Å

Foldseek 3Di:
DWDKAWFQADPDGWIWIQDPVGAIEIEDDAADPVLVDPPDPGHRRVVVVCVVQVVVPHDDGPYYHYPDDDPPRPDVPPDD

Sequence (80 aa):
MHKITFYPIGNADCCKIDLHSGQKLLFDFAHYTVAEDDNDKRVDLAAAIREDLEADSRTDFDVVAFSHADDGAPRRRRAA

Secondary structure (DSSP, 8-state):
--EEEE---SSS--EEEE-TTS-EEEE-----GGGGSTTSSS--HHHHHHHHHHHTT-S--SEEE-S---TTS-------

Organism: NCBI:txid258475